Protein AF-A0A950A4Y3-F1 (afdb_monomer)

Nearest PDB structures (foldseek):
  5w8n-assembly1_A-2  TM=9.798E-01  e=2.434E-02  Escherichia coli BL21(DE3)
  5w8x-assembly1_A-2  TM=9.776E-01  e=6.378E-02  Escherichia coli BL21(DE3)
  5w8s-assembly1_A-2  TM=9.803E-01  e=1.033E-01  Escherichia coli BL21(DE3)
  8gym-assembly1_t1  TM=7.019E-01  e=8.716E-01  Tetrahymena thermophila SB210
  3i6d-assembly1_A  TM=5.372E-01  e=1.511E+00  Bacillus subtilis

Sequence (54 aa):
MISDLFMSAGEASGDLEAALLLDAIRAIRPAVTCAAIGSERVRAAGATITADSS

Secondary structure (DSSP, 8-state):
---SEEEE--SHHHHHHHHHHHHHHHHH-TT--EEEEE-HHHHHTTPEEEEE--

Solvent-accessible surface area (backbone atoms onl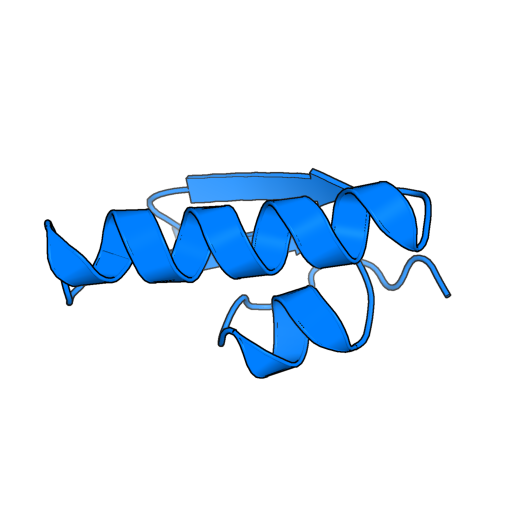y — not comparable to full-atom values): 3013 Å² total; per-residue (Å²): 136,89,56,82,38,79,48,80,23,77,46,75,66,43,16,47,51,51,16,56,49,49,50,57,48,33,77,77,41,74,84,69,42,38,33,24,34,22,40,70,48,25,41,72,58,64,32,47,73,81,42,80,47,118

Radius of gyration: 9.93 Å; Cα contacts (8 Å, |Δi|>4): 92; chains: 1; bounding box: 25×22×21 Å

pLDDT: mean 96.35, std 5.62, range [61.38, 98.75]

Structure (mmCIF, N/CA/C/O backbone):
data_AF-A0A950A4Y3-F1
#
_entry.id   AF-A0A950A4Y3-F1
#
loop_
_atom_site.group_PDB
_atom_site.id
_atom_site.type_symbol
_atom_site.label_atom_id
_atom_site.label_alt_id
_atom_site.label_comp_id
_atom_site.label_asym_id
_atom_site.label_entity_id
_atom_site.label_seq_id
_atom_site.pdbx_PDB_ins_code
_atom_site.Cartn_x
_atom_site.Cartn_y
_atom_site.Cartn_z
_atom_site.occupancy
_atom_site.B_iso_or_equiv
_atom_site.auth_seq_id
_atom_site.auth_comp_id
_atom_site.auth_asym_id
_atom_site.auth_atom_id
_atom_site.pdbx_PDB_model_num
ATOM 1 N N . MET A 1 1 ? -5.871 -12.556 -8.403 1.00 61.38 1 MET A N 1
ATOM 2 C CA . MET A 1 1 ? -6.407 -12.054 -7.121 1.00 61.38 1 MET A CA 1
ATOM 3 C C . MET A 1 1 ? -6.949 -10.663 -7.403 1.00 61.38 1 MET A C 1
ATOM 5 O O . MET A 1 1 ? -6.272 -9.930 -8.111 1.00 61.38 1 MET A O 1
ATOM 9 N N . ILE A 1 2 ? -8.173 -10.345 -6.987 1.00 86.06 2 ILE A N 1
ATOM 10 C CA . ILE A 1 2 ? -8.735 -8.998 -7.162 1.00 86.06 2 ILE A CA 1
ATOM 11 C C . ILE A 1 2 ? -8.332 -8.202 -5.919 1.00 86.06 2 ILE A C 1
ATOM 13 O O . ILE A 1 2 ? -8.596 -8.671 -4.815 1.00 86.06 2 ILE A O 1
ATOM 17 N N . SER A 1 3 ? -7.660 -7.065 -6.099 1.00 93.50 3 SER A N 1
ATOM 18 C CA . SER A 1 3 ? -7.337 -6.137 -5.009 1.00 93.50 3 SER A CA 1
ATOM 19 C C . SER A 1 3 ? -8.411 -5.061 -4.912 1.00 93.50 3 SER A C 1
ATOM 21 O O . SER A 1 3 ? -8.902 -4.592 -5.937 1.00 93.50 3 SER A O 1
ATOM 23 N N . ASP A 1 4 ? -8.740 -4.625 -3.698 1.00 97.62 4 ASP A N 1
ATOM 24 C CA . ASP A 1 4 ? -9.672 -3.511 -3.483 1.00 97.62 4 ASP A CA 1
ATOM 25 C C . ASP A 1 4 ? -9.077 -2.161 -3.906 1.00 97.62 4 ASP A C 1
ATOM 27 O O . ASP A 1 4 ? -9.811 -1.210 -4.175 1.00 97.62 4 ASP A O 1
ATOM 31 N N . LEU A 1 5 ? -7.743 -2.065 -3.900 1.00 97.12 5 LEU A N 1
ATOM 32 C CA . LEU A 1 5 ? -6.983 -0.869 -4.229 1.00 97.12 5 LEU A CA 1
ATOM 33 C C . LEU A 1 5 ? -5.769 -1.215 -5.093 1.00 97.12 5 LEU A C 1
ATOM 35 O O . LEU A 1 5 ? -5.089 -2.221 -4.863 1.00 97.12 5 LEU A O 1
ATOM 39 N N . PHE A 1 6 ? -5.487 -0.341 -6.055 1.00 97.88 6 PHE A N 1
ATOM 40 C CA . PHE A 1 6 ? -4.244 -0.341 -6.811 1.00 97.88 6 PHE A CA 1
ATOM 41 C C . PHE A 1 6 ? -3.555 1.017 -6.665 1.00 97.88 6 PHE A C 1
ATOM 43 O O . PHE A 1 6 ? -4.175 2.048 -6.924 1.00 97.88 6 PHE A O 1
ATOM 50 N N . MET A 1 7 ? -2.289 1.018 -6.250 1.00 97.88 7 MET A N 1
ATOM 51 C CA . MET A 1 7 ? -1.465 2.224 -6.118 1.00 97.88 7 MET A CA 1
ATOM 52 C C . MET A 1 7 ? -0.285 2.185 -7.095 1.00 97.88 7 MET A C 1
ATOM 54 O O . MET A 1 7 ? 0.249 1.123 -7.400 1.00 97.88 7 MET A O 1
ATOM 58 N N . SER A 1 8 ? 0.145 3.346 -7.583 1.00 97.94 8 SER A N 1
ATOM 59 C CA . SER A 1 8 ? 1.323 3.460 -8.446 1.00 97.94 8 SER A CA 1
ATOM 60 C C . SER A 1 8 ? 2.218 4.582 -7.943 1.00 97.94 8 SER A C 1
ATOM 62 O O . SER A 1 8 ? 1.828 5.747 -7.999 1.00 97.94 8 SER 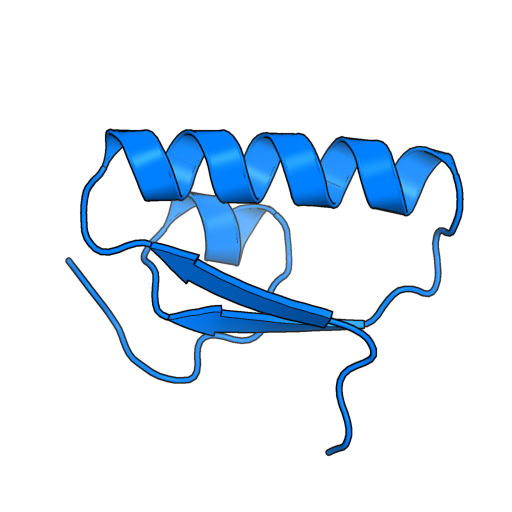A O 1
ATOM 64 N N . ALA A 1 9 ? 3.414 4.228 -7.483 1.00 97.12 9 ALA A N 1
ATOM 65 C CA . ALA A 1 9 ? 4.458 5.144 -7.049 1.00 97.12 9 ALA A CA 1
ATOM 66 C C . ALA A 1 9 ? 5.761 4.831 -7.800 1.00 97.12 9 ALA A C 1
ATOM 68 O O . ALA A 1 9 ? 6.188 3.683 -7.839 1.00 97.12 9 ALA A O 1
ATOM 69 N N . GLY A 1 10 ? 6.371 5.848 -8.417 1.00 94.75 10 GLY A N 1
ATOM 70 C CA . GLY A 1 10 ? 7.609 5.708 -9.205 1.00 94.75 10 GLY A CA 1
ATOM 71 C C . GLY A 1 10 ? 8.838 6.371 -8.581 1.00 94.75 10 GLY A C 1
ATOM 72 O O . GLY A 1 10 ? 9.908 6.355 -9.173 1.00 94.75 10 GLY A O 1
ATOM 73 N N . GLU A 1 11 ? 8.683 6.981 -7.407 1.00 97.06 11 GLU A N 1
ATO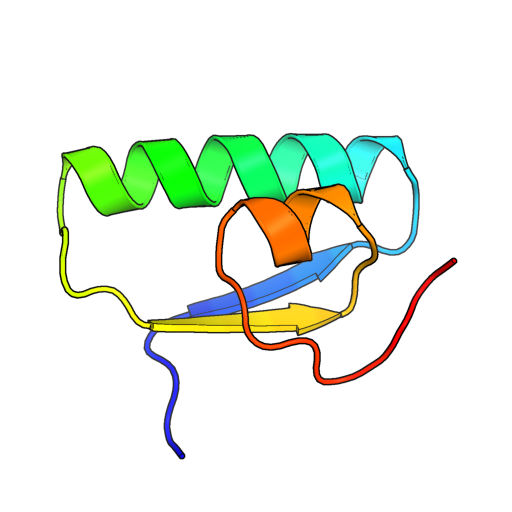M 74 C CA . GLU A 1 11 ? 9.728 7.730 -6.710 1.00 97.06 11 GLU A CA 1
ATOM 75 C C . GLU A 1 11 ? 9.669 7.411 -5.213 1.00 97.06 11 GLU A C 1
ATOM 77 O O . GLU A 1 11 ? 8.611 7.059 -4.685 1.00 97.06 11 GLU A O 1
ATOM 82 N N . ALA A 1 12 ? 10.786 7.588 -4.502 1.00 97.12 12 ALA A N 1
ATOM 83 C CA . ALA A 1 12 ? 10.874 7.286 -3.071 1.00 97.12 12 ALA A CA 1
ATOM 84 C C . ALA A 1 12 ? 9.874 8.083 -2.207 1.00 97.12 12 ALA A C 1
ATOM 86 O O . ALA A 1 12 ? 9.398 7.576 -1.192 1.00 97.12 12 ALA A O 1
ATOM 87 N N . SER A 1 13 ? 9.547 9.316 -2.608 1.00 97.88 13 SER A N 1
ATOM 88 C CA . SER A 1 13 ? 8.517 10.147 -1.972 1.00 97.88 13 SER A CA 1
ATOM 89 C C . SER A 1 13 ? 7.124 9.545 -2.160 1.00 97.88 13 SER A C 1
ATOM 91 O O . SER A 1 13 ? 6.398 9.368 -1.188 1.00 97.88 13 SER A O 1
ATOM 93 N N . GLY A 1 14 ? 6.774 9.161 -3.390 1.00 98.12 14 GLY A N 1
ATOM 94 C CA . GLY A 1 14 ? 5.509 8.494 -3.690 1.00 98.12 14 GLY A CA 1
ATOM 95 C C . GLY A 1 14 ? 5.366 7.153 -2.968 1.00 98.12 14 GLY A C 1
ATOM 96 O O . GLY A 1 14 ? 4.282 6.833 -2.495 1.00 98.12 14 GLY A O 1
ATOM 97 N N . ASP A 1 15 ? 6.454 6.389 -2.837 1.00 98.38 15 ASP A N 1
ATOM 98 C CA . ASP A 1 15 ? 6.475 5.115 -2.108 1.00 98.38 15 ASP A CA 1
ATOM 99 C C . ASP A 1 15 ? 6.196 5.307 -0.607 1.00 98.38 15 ASP A C 1
ATOM 101 O O . ASP A 1 15 ? 5.433 4.545 -0.011 1.00 98.38 15 ASP A O 1
ATOM 105 N N . LEU A 1 16 ? 6.760 6.364 -0.007 1.00 98.50 16 LEU A N 1
ATOM 106 C CA . LEU A 1 16 ? 6.469 6.757 1.372 1.00 98.50 16 LEU A CA 1
ATOM 107 C C . LEU A 1 16 ? 5.002 7.174 1.544 1.00 98.50 16 LEU A C 1
ATOM 109 O O . LEU A 1 16 ? 4.330 6.670 2.441 1.00 98.50 16 LEU A O 1
ATOM 113 N N . GLU A 1 17 ? 4.495 8.059 0.687 1.00 98.62 17 GLU A N 1
ATOM 114 C CA . GLU A 1 17 ? 3.113 8.543 0.786 1.00 98.62 17 GLU A CA 1
ATOM 115 C C . GLU A 1 17 ? 2.091 7.424 0.538 1.00 98.62 17 GLU A C 1
ATOM 117 O O . GLU A 1 17 ? 1.079 7.337 1.233 1.00 98.62 17 GLU A O 1
ATOM 122 N N . ALA A 1 18 ? 2.368 6.505 -0.394 1.00 98.44 18 ALA A N 1
ATOM 123 C CA . ALA A 1 18 ? 1.529 5.333 -0.637 1.00 98.44 18 ALA A CA 1
ATOM 124 C C . ALA A 1 18 ? 1.457 4.412 0.591 1.00 98.44 18 ALA A C 1
ATOM 126 O O . ALA A 1 18 ? 0.379 3.918 0.931 1.00 98.44 18 ALA A O 1
ATOM 127 N N . ALA A 1 19 ? 2.584 4.210 1.282 1.00 98.69 19 ALA A N 1
ATOM 128 C CA . ALA A 1 19 ? 2.637 3.438 2.519 1.00 98.69 19 ALA A CA 1
ATOM 129 C C . ALA A 1 19 ? 1.788 4.082 3.630 1.00 98.69 19 ALA A C 1
ATOM 131 O O . ALA A 1 19 ? 0.911 3.426 4.193 1.00 98.69 19 ALA A O 1
ATOM 132 N N . LEU A 1 20 ? 1.980 5.383 3.878 1.00 98.75 20 LEU A N 1
ATOM 133 C CA . LEU A 1 20 ? 1.225 6.135 4.889 1.00 98.75 20 LEU A CA 1
ATOM 134 C C . LEU A 1 20 ? -0.279 6.152 4.589 1.00 98.75 20 LEU A C 1
ATOM 136 O O . LEU A 1 20 ? -1.107 5.988 5.488 1.00 98.75 20 LEU A O 1
ATOM 140 N N . LEU A 1 21 ? -0.645 6.313 3.316 1.00 98.69 21 LEU A N 1
ATOM 141 C CA . LEU A 1 21 ? -2.035 6.266 2.884 1.00 98.69 21 LEU A CA 1
ATOM 142 C C . LEU A 1 21 ? -2.649 4.879 3.107 1.00 98.69 21 LEU A C 1
ATOM 144 O O . LEU A 1 21 ? -3.784 4.788 3.573 1.00 98.69 21 LEU A O 1
ATOM 148 N N . LEU A 1 22 ? -1.928 3.796 2.802 1.00 98.56 22 LEU A N 1
ATOM 149 C CA . LEU A 1 22 ? -2.419 2.436 3.032 1.00 98.56 22 LEU A CA 1
ATOM 150 C C . LEU A 1 22 ? -2.662 2.166 4.524 1.00 98.56 22 LEU A C 1
ATOM 152 O O . LEU A 1 22 ? -3.703 1.598 4.871 1.00 98.56 22 LEU A O 1
ATOM 156 N N . ASP A 1 23 ? -1.765 2.621 5.398 1.00 98.56 23 ASP A N 1
ATOM 157 C CA . ASP A 1 23 ? -1.937 2.524 6.850 1.00 98.56 23 ASP A CA 1
ATOM 158 C C . ASP A 1 23 ? -3.180 3.290 7.322 1.00 98.56 23 ASP A C 1
ATOM 160 O O . ASP A 1 23 ? -4.014 2.746 8.054 1.00 98.56 23 ASP A O 1
ATOM 164 N N . ALA A 1 24 ? -3.371 4.521 6.839 1.00 98.69 24 ALA A N 1
ATOM 165 C CA . ALA A 1 24 ? -4.547 5.327 7.161 1.00 98.69 24 ALA A CA 1
ATOM 166 C C . ALA A 1 24 ? -5.856 4.678 6.672 1.00 98.69 24 ALA A C 1
ATOM 168 O O . ALA A 1 24 ? -6.853 4.657 7.397 1.00 98.69 24 ALA A O 1
ATOM 169 N N . ILE A 1 25 ? -5.862 4.090 5.470 1.00 98.44 25 ILE A N 1
ATOM 170 C CA . ILE A 1 25 ? -7.025 3.355 4.951 1.00 98.44 25 ILE A CA 1
ATOM 171 C C . ILE A 1 25 ? -7.302 2.121 5.818 1.00 98.44 25 ILE A C 1
ATOM 173 O O . ILE A 1 25 ? -8.463 1.843 6.124 1.00 98.44 25 ILE A O 1
ATOM 177 N N . ARG A 1 26 ? -6.271 1.385 6.249 1.00 97.88 26 ARG A N 1
ATOM 178 C CA . ARG A 1 26 ? -6.424 0.187 7.093 1.00 97.88 26 ARG A CA 1
ATOM 179 C C . ARG A 1 26 ? -6.909 0.492 8.501 1.00 97.88 26 ARG A C 1
ATOM 181 O O . ARG A 1 26 ? -7.641 -0.325 9.055 1.00 97.88 26 ARG A O 1
ATOM 188 N N . ALA A 1 27 ? -6.592 1.666 9.043 1.00 98.31 27 ALA A N 1
ATOM 189 C CA . ALA A 1 27 ? -7.176 2.128 10.300 1.00 98.31 27 ALA A CA 1
ATOM 190 C C . ALA A 1 27 ? -8.713 2.250 10.223 1.00 98.31 27 ALA A C 1
ATOM 192 O O . ALA A 1 27 ? -9.395 2.067 11.228 1.00 98.31 27 ALA A O 1
ATOM 193 N N . ILE A 1 28 ? -9.265 2.514 9.030 1.00 98.38 28 ILE A N 1
ATOM 194 C CA . ILE A 1 28 ? -10.713 2.621 8.783 1.00 98.38 28 ILE A CA 1
ATOM 195 C C . ILE A 1 28 ? -11.302 1.279 8.321 1.00 98.38 28 ILE A C 1
ATOM 197 O O . ILE A 1 28 ? -12.372 0.874 8.773 1.00 98.38 28 ILE A O 1
ATOM 201 N N . ARG A 1 29 ? -10.614 0.575 7.413 1.00 98.00 29 ARG A N 1
ATOM 202 C CA . ARG A 1 29 ? -11.035 -0.711 6.842 1.00 98.00 29 ARG A CA 1
ATOM 203 C C . ARG A 1 29 ? -9.886 -1.727 6.909 1.00 98.00 29 ARG A C 1
ATOM 205 O O . ARG A 1 29 ? -9.160 -1.882 5.925 1.00 98.00 29 ARG A O 1
ATOM 212 N N . PRO A 1 30 ? -9.758 -2.482 8.015 1.00 96.88 30 PRO A N 1
ATOM 213 C CA . PRO A 1 30 ? -8.617 -3.376 8.242 1.00 96.88 30 PRO A CA 1
ATOM 214 C C . PRO A 1 30 ? -8.434 -4.474 7.186 1.00 96.88 30 PRO A C 1
ATOM 216 O O . PRO A 1 30 ? -7.318 -4.919 6.946 1.00 96.88 30 PRO A O 1
ATOM 219 N N . ALA A 1 31 ? -9.518 -4.903 6.535 1.00 96.94 31 ALA A N 1
ATOM 220 C CA . ALA A 1 31 ? -9.497 -5.988 5.555 1.00 96.94 31 ALA A CA 1
ATOM 221 C C . ALA A 1 31 ? -9.107 -5.554 4.128 1.00 96.94 31 ALA A C 1
ATOM 223 O O . ALA A 1 31 ? -9.159 -6.381 3.222 1.00 96.94 31 ALA A O 1
ATOM 224 N N . VAL A 1 32 ? -8.753 -4.279 3.897 1.00 97.75 32 VAL A N 1
ATOM 225 C CA . VAL A 1 32 ? -8.404 -3.807 2.548 1.00 97.75 32 VAL A CA 1
ATOM 226 C C . VAL A 1 32 ? -7.183 -4.539 1.989 1.00 97.75 32 VAL A C 1
ATOM 228 O O . VAL A 1 32 ? -6.099 -4.571 2.585 1.00 97.75 32 VAL A O 1
ATOM 231 N N . THR A 1 33 ? -7.354 -5.072 0.788 1.00 98.06 33 THR A N 1
ATOM 232 C CA . THR A 1 33 ? -6.271 -5.614 -0.028 1.00 98.06 33 THR A CA 1
ATOM 233 C C . THR A 1 33 ? -5.731 -4.533 -0.961 1.00 98.06 33 THR A C 1
ATOM 235 O O . THR A 1 33 ? -6.484 -3.748 -1.538 1.00 98.06 33 THR A O 1
ATOM 238 N N . CYS A 1 34 ? -4.409 -4.470 -1.104 1.00 98.44 34 CYS A N 1
ATOM 239 C CA . CYS A 1 34 ? -3.743 -3.481 -1.945 1.00 98.44 34 CYS A CA 1
ATOM 240 C C . CYS A 1 34 ? -2.704 -4.171 -2.827 1.00 98.44 34 CYS A C 1
ATOM 242 O O . CYS A 1 34 ? -1.891 -4.955 -2.331 1.00 98.44 34 CYS A O 1
ATOM 244 N N . ALA A 1 35 ? -2.737 -3.878 -4.125 1.00 98.38 35 ALA A N 1
ATOM 245 C CA . ALA A 1 35 ? -1.639 -4.141 -5.048 1.00 98.38 35 ALA A CA 1
ATOM 246 C C . ALA A 1 35 ? -0.957 -2.819 -5.426 1.00 98.38 35 ALA A C 1
ATOM 248 O O . ALA A 1 35 ? -1.615 -1.778 -5.449 1.00 98.38 35 ALA A O 1
ATOM 249 N N . ALA A 1 36 ? 0.343 -2.844 -5.718 1.00 97.94 36 ALA A N 1
ATOM 250 C CA . ALA A 1 36 ? 1.071 -1.625 -6.047 1.00 97.94 36 ALA A CA 1
ATOM 251 C C . ALA A 1 36 ? 2.228 -1.813 -7.037 1.00 97.94 36 ALA A C 1
ATOM 253 O O . ALA A 1 36 ? 2.925 -2.828 -7.014 1.00 97.94 36 ALA A O 1
ATOM 254 N N . 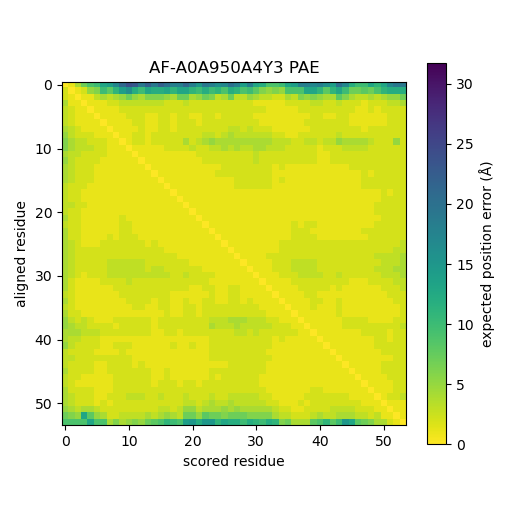ILE A 1 37 ? 2.472 -0.779 -7.846 1.00 98.19 37 ILE A N 1
ATOM 255 C CA . ILE A 1 37 ? 3.807 -0.472 -8.379 1.00 98.19 37 ILE A CA 1
ATOM 256 C C . ILE A 1 37 ? 4.492 0.419 -7.343 1.00 98.19 37 ILE A C 1
ATOM 258 O O . ILE A 1 37 ? 3.927 1.448 -6.966 1.00 98.19 37 ILE A O 1
ATOM 262 N N . GLY A 1 38 ? 5.658 0.010 -6.856 1.00 96.88 38 GLY A N 1
ATOM 263 C CA . GLY A 1 38 ? 6.374 0.713 -5.795 1.00 96.88 38 GLY A CA 1
ATOM 264 C C . GLY A 1 38 ? 7.572 -0.087 -5.296 1.00 96.88 38 GLY A C 1
ATOM 265 O O . GLY A 1 38 ? 8.008 -1.034 -5.951 1.00 96.88 38 GLY A O 1
ATOM 266 N N . SER A 1 39 ? 8.085 0.266 -4.121 1.00 96.75 39 SER A N 1
ATOM 267 C CA . SER A 1 39 ? 9.312 -0.311 -3.574 1.00 96.75 39 SER A CA 1
ATOM 268 C C . SER A 1 39 ? 9.135 -0.758 -2.114 1.00 96.75 39 SER A C 1
ATOM 270 O O . SER A 1 39 ? 8.116 -1.345 -1.741 1.00 96.75 39 SER A O 1
ATOM 272 N N . GLU A 1 40 ? 10.157 -0.569 -1.281 1.00 97.75 40 GLU A N 1
ATOM 273 C CA . GLU A 1 40 ? 10.243 -1.134 0.062 1.00 97.75 40 GLU A CA 1
ATOM 274 C C . GLU A 1 40 ? 9.169 -0.617 1.026 1.00 97.75 40 GLU A C 1
ATOM 276 O O . GLU A 1 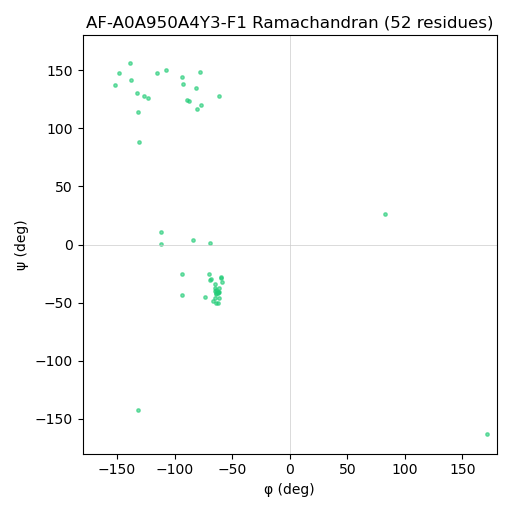40 ? 8.628 -1.422 1.784 1.00 97.75 40 GLU A O 1
ATOM 281 N N . ARG A 1 41 ? 8.803 0.673 1.004 1.00 98.19 41 ARG A N 1
ATOM 282 C CA . ARG A 1 41 ? 7.882 1.223 2.015 1.00 98.19 41 ARG A CA 1
ATOM 283 C C . ARG A 1 41 ? 6.457 0.755 1.780 1.00 98.19 41 ARG A C 1
ATOM 285 O O . ARG A 1 41 ? 5.817 0.298 2.725 1.00 98.19 41 ARG A O 1
ATOM 292 N N . VAL A 1 42 ? 5.963 0.789 0.539 1.00 97.75 42 VAL A N 1
ATOM 293 C CA . VAL A 1 42 ? 4.602 0.306 0.250 1.00 97.75 42 VAL A 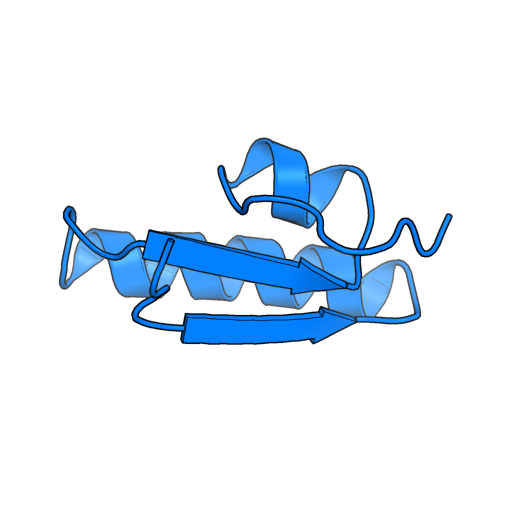CA 1
ATOM 294 C C . VAL A 1 42 ? 4.498 -1.220 0.412 1.00 97.75 42 VAL A C 1
ATOM 296 O O . V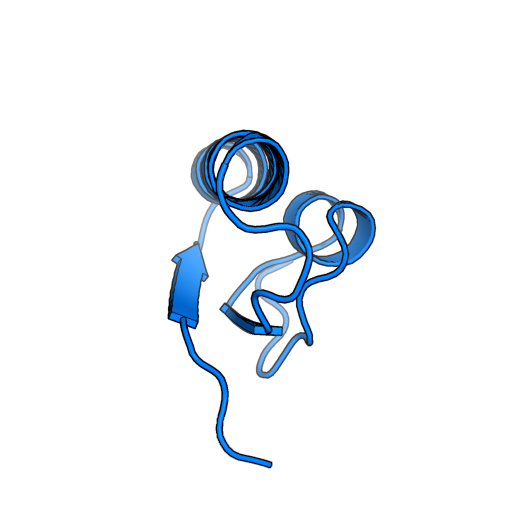AL A 1 42 ? 3.464 -1.732 0.849 1.00 97.75 42 VAL A O 1
ATOM 299 N N . ARG A 1 43 ? 5.594 -1.957 0.165 1.00 98.00 43 ARG A N 1
ATOM 300 C CA . ARG A 1 43 ? 5.711 -3.390 0.489 1.00 98.00 43 ARG A CA 1
ATOM 301 C C . ARG A 1 43 ? 5.652 -3.633 1.999 1.00 98.00 43 ARG A C 1
ATOM 303 O O . ARG A 1 43 ? 4.924 -4.521 2.435 1.00 98.00 43 ARG A O 1
ATOM 310 N N . ALA A 1 44 ? 6.381 -2.849 2.793 1.00 98.19 44 ALA A N 1
ATOM 311 C CA . ALA A 1 44 ? 6.390 -2.945 4.253 1.00 98.19 44 ALA A CA 1
ATOM 312 C C . ALA A 1 44 ? 5.025 -2.596 4.867 1.00 98.19 44 ALA A C 1
ATOM 314 O O . ALA A 1 44 ? 4.596 -3.251 5.813 1.00 98.19 44 ALA A O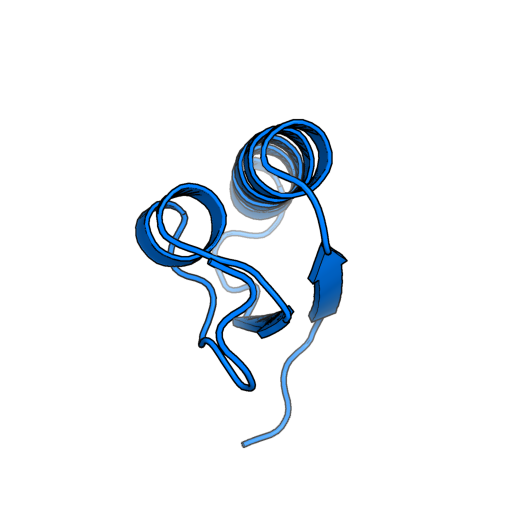 1
ATOM 315 N N . ALA A 1 45 ? 4.295 -1.656 4.260 1.00 97.81 45 ALA A N 1
ATOM 316 C CA . ALA A 1 45 ? 2.894 -1.382 4.577 1.00 97.81 45 ALA A CA 1
ATOM 317 C C . ALA A 1 45 ? 1.944 -2.515 4.139 1.00 97.81 45 ALA A C 1
ATOM 319 O O . ALA A 1 45 ? 0.737 -2.420 4.321 1.00 97.81 45 ALA A O 1
ATOM 320 N N . GLY A 1 46 ? 2.439 -3.614 3.561 1.00 97.44 46 GLY A N 1
ATOM 321 C CA . GLY A 1 46 ? 1.667 -4.816 3.251 1.00 97.44 46 GLY A CA 1
ATOM 322 C C . GLY A 1 46 ? 0.878 -4.752 1.944 1.00 97.44 46 GLY A C 1
ATOM 323 O O . GLY A 1 46 ? -0.160 -5.415 1.840 1.00 97.44 46 GLY A O 1
ATOM 324 N N . ALA A 1 47 ? 1.316 -3.952 0.967 1.00 97.81 47 ALA A N 1
ATOM 325 C CA . ALA A 1 47 ? 0.839 -4.065 -0.408 1.00 97.81 47 ALA A CA 1
ATOM 326 C C . ALA A 1 47 ? 1.516 -5.240 -1.135 1.00 97.81 47 ALA A C 1
ATOM 328 O O . ALA A 1 47 ? 2.682 -5.562 -0.905 1.00 97.81 47 ALA A O 1
ATOM 329 N N . THR A 1 48 ? 0.792 -5.864 -2.062 1.00 97.88 48 THR A N 1
ATOM 330 C CA . THR A 1 48 ? 1.369 -6.832 -3.003 1.00 97.88 48 THR A CA 1
ATOM 331 C C . THR A 1 48 ? 2.040 -6.081 -4.147 1.00 97.88 48 THR A C 1
ATOM 333 O O . THR A 1 48 ? 1.362 -5.392 -4.908 1.00 97.88 48 THR A O 1
ATOM 336 N N . ILE A 1 49 ? 3.356 -6.222 -4.298 1.00 97.50 49 ILE A N 1
ATOM 337 C CA . ILE A 1 49 ? 4.095 -5.545 -5.371 1.00 97.50 49 ILE A CA 1
ATOM 338 C C . ILE A 1 49 ? 3.877 -6.262 -6.703 1.00 97.50 49 ILE A C 1
ATOM 340 O O . ILE A 1 49 ? 4.216 -7.435 -6.846 1.00 97.50 49 ILE A O 1
ATOM 344 N N . THR A 1 50 ? 3.319 -5.548 -7.680 1.00 97.00 50 THR A N 1
ATOM 345 C CA . THR A 1 50 ? 3.118 -6.036 -9.053 1.00 97.00 50 THR A CA 1
ATOM 346 C C . THR A 1 50 ? 4.264 -5.655 -9.986 1.00 97.00 50 THR A C 1
ATOM 348 O O . THR A 1 50 ? 4.493 -6.354 -10.969 1.00 97.00 50 THR A O 1
ATOM 351 N N . ALA A 1 51 ? 4.985 -4.571 -9.685 1.00 96.69 51 ALA A N 1
ATOM 352 C CA . ALA A 1 51 ? 6.238 -4.194 -10.336 1.00 96.69 51 ALA A CA 1
ATOM 353 C C . ALA A 1 51 ? 7.101 -3.389 -9.355 1.00 96.69 51 ALA A C 1
ATOM 355 O O . ALA A 1 51 ? 6.573 -2.533 -8.643 1.00 96.69 51 ALA A O 1
ATOM 356 N N . ASP A 1 52 ? 8.400 -3.688 -9.317 1.00 94.19 52 ASP A N 1
ATOM 357 C CA . ASP A 1 52 ? 9.355 -2.958 -8.481 1.00 94.19 52 ASP A CA 1
ATOM 358 C C . ASP A 1 52 ? 9.783 -1.656 -9.176 1.00 94.19 52 ASP A C 1
ATOM 360 O O . ASP A 1 52 ? 10.043 -1.657 -1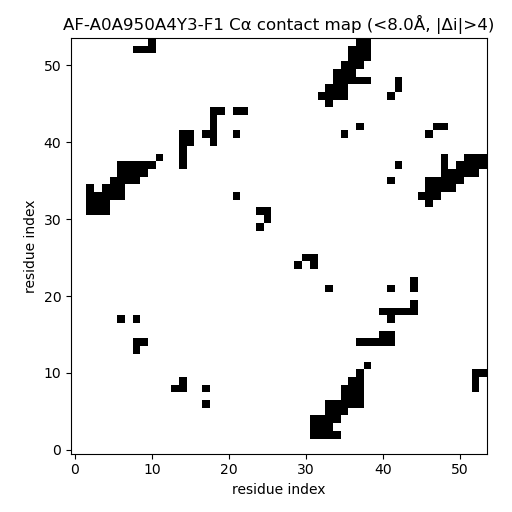0.382 1.00 94.19 52 ASP A O 1
ATOM 364 N N . SER A 1 53 ? 9.803 -0.554 -8.426 1.00 89.94 53 SER A N 1
ATOM 365 C CA . SER A 1 53 ? 10.173 0.784 -8.897 1.00 89.94 53 SER A CA 1
ATOM 366 C C . SER A 1 53 ? 11.489 1.309 -8.304 1.00 89.94 53 SER A C 1
ATOM 368 O O . SER A 1 53 ? 11.734 2.513 -8.397 1.00 89.94 53 SER A O 1
ATOM 370 N N . SER A 1 54 ? 12.272 0.466 -7.619 1.00 82.38 54 SER A N 1
ATOM 371 C CA . SER A 1 54 ? 13.588 0.821 -7.060 1.00 82.38 54 SER A CA 1
ATOM 372 C C . SER A 1 54 ? 14.677 0.957 -8.117 1.00 82.38 54 SER A C 1
ATOM 374 O O . SER A 1 54 ? 14.701 0.089 -9.022 1.00 82.38 54 SER A O 1
#

Mean predicted aligned error: 2.28 Å

Foldseek 3Di:
DDFPEEEEDQDPVSLQVLLVVLVVVCVVVVPGAYAYAEADRNVVSPHHYPHHND